Protein AF-A0A9X3US79-F1 (afdb_monomer_lite)

pLDDT: mean 87.15, std 6.57, range [55.0, 95.5]

Organism: Pasteurella multocida (NCBI:txid747)

Radius of gyration: 20.27 Å; chains: 1; bounding box: 44×54×47 Å

Structure (mmCIF, N/CA/C/O backbone):
data_AF-A0A9X3US79-F1
#
_entry.id   AF-A0A9X3US79-F1
#
loop_
_atom_site.group_PDB
_atom_site.id
_atom_site.type_symbol
_atom_site.label_atom_id
_atom_site.label_alt_id
_atom_site.label_comp_id
_atom_site.label_asym_id
_atom_site.label_entity_id
_atom_site.label_seq_id
_atom_site.pdbx_PDB_ins_code
_atom_site.Cartn_x
_atom_site.Cartn_y
_atom_site.Cartn_z
_atom_site.occupancy
_atom_site.B_iso_or_equiv
_atom_site.auth_seq_id
_atom_site.auth_comp_id
_atom_site.auth_asym_id
_atom_site.auth_atom_id
_atom_site.pdbx_PDB_model_num
ATOM 1 N N . LEU A 1 1 ? -1.714 10.100 1.856 1.00 87.00 1 LEU A N 1
ATOM 2 C CA . LEU A 1 1 ? -0.250 9.896 1.713 1.00 87.00 1 LEU A CA 1
ATOM 3 C C . LEU A 1 1 ? 0.472 11.093 1.086 1.00 87.00 1 LEU A C 1
ATOM 5 O O . LEU 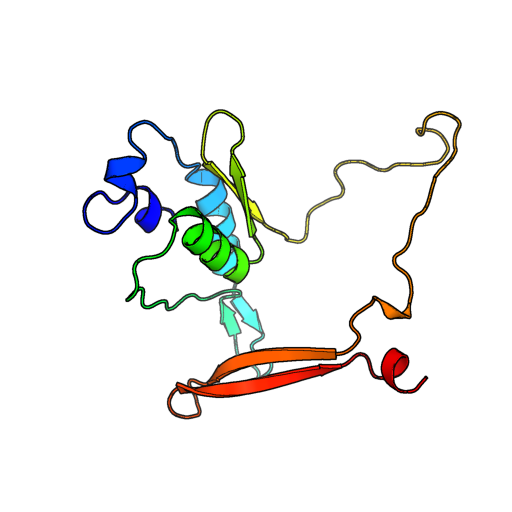A 1 1 ? 1.380 11.600 1.727 1.00 87.00 1 LEU A O 1
ATOM 9 N N . TYR A 1 2 ? 0.068 11.578 -0.100 1.00 89.69 2 TYR A N 1
ATOM 10 C CA . TYR A 1 2 ? 0.714 12.733 -0.759 1.00 89.69 2 TYR A CA 1
ATOM 11 C C . TYR A 1 2 ? 0.905 13.931 0.182 1.00 89.69 2 TYR A C 1
ATOM 13 O O . TYR A 1 2 ? 2.016 14.420 0.347 1.00 89.69 2 TYR A O 1
ATOM 21 N N . ASP A 1 3 ? -0.162 14.333 0.875 1.00 88.06 3 ASP A N 1
ATOM 22 C CA . ASP A 1 3 ? -0.113 15.441 1.827 1.00 88.06 3 ASP A CA 1
ATOM 23 C C . ASP A 1 3 ? 0.867 15.185 2.988 1.00 88.06 3 ASP A C 1
ATOM 25 O O . ASP A 1 3 ? 1.745 16.007 3.226 1.00 88.06 3 ASP A O 1
ATOM 29 N N . LEU A 1 4 ? 0.836 14.008 3.627 1.00 87.94 4 LEU A N 1
ATOM 30 C CA . LEU A 1 4 ? 1.809 13.633 4.668 1.00 87.94 4 LEU A CA 1
ATOM 31 C C . LEU A 1 4 ? 3.265 13.756 4.183 1.00 87.94 4 LEU A C 1
ATOM 33 O O . LEU A 1 4 ? 4.153 14.099 4.960 1.00 87.94 4 LEU A O 1
ATOM 37 N N . MET A 1 5 ? 3.524 13.497 2.903 1.00 86.94 5 MET A N 1
ATOM 38 C CA . MET A 1 5 ? 4.859 13.625 2.325 1.00 86.94 5 MET A CA 1
ATOM 39 C C . MET A 1 5 ? 5.213 15.082 2.010 1.00 86.94 5 MET A C 1
ATOM 41 O O . MET A 1 5 ? 6.285 15.547 2.376 1.00 86.94 5 MET A O 1
ATOM 45 N N . THR A 1 6 ? 4.327 15.841 1.369 1.00 87.75 6 THR A N 1
ATOM 46 C CA . THR A 1 6 ? 4.658 17.194 0.891 1.00 87.75 6 THR A CA 1
ATOM 47 C C . THR A 1 6 ? 4.478 18.289 1.941 1.00 87.75 6 THR A C 1
ATOM 49 O O . THR A 1 6 ? 5.040 19.378 1.811 1.00 87.75 6 THR A O 1
ATOM 52 N N . ASN A 1 7 ? 3.684 18.042 2.983 1.00 86.88 7 ASN A N 1
ATOM 53 C CA . ASN A 1 7 ? 3.326 19.069 3.949 1.00 86.88 7 ASN A CA 1
ATOM 54 C C . ASN A 1 7 ? 4.521 19.447 4.835 1.00 86.88 7 ASN A C 1
ATOM 56 O O . ASN A 1 7 ? 5.158 18.593 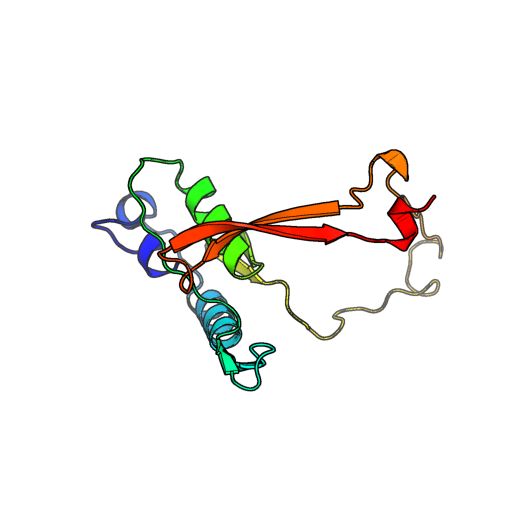5.450 1.00 86.88 7 ASN A O 1
ATOM 60 N N . LYS A 1 8 ? 4.819 20.748 4.928 1.00 85.31 8 LYS A N 1
ATOM 61 C CA . LYS A 1 8 ? 5.957 21.270 5.704 1.00 85.31 8 LYS A CA 1
ATOM 62 C C . LYS A 1 8 ? 5.672 21.404 7.204 1.00 85.31 8 LYS A C 1
ATOM 64 O O . LYS A 1 8 ? 6.620 21.495 7.975 1.00 85.31 8 LYS A O 1
ATOM 69 N N . ARG A 1 9 ? 4.398 21.459 7.614 1.00 83.88 9 ARG A N 1
ATOM 70 C CA . ARG A 1 9 ? 3.989 21.722 9.005 1.00 83.88 9 ARG A CA 1
ATOM 71 C C . ARG A 1 9 ? 3.927 20.451 9.844 1.00 83.88 9 ARG A C 1
ATOM 73 O O . ARG A 1 9 ? 4.461 20.434 10.944 1.00 83.88 9 ARG A O 1
ATOM 80 N N . TYR A 1 10 ? 3.245 19.427 9.340 1.00 82.38 10 TYR A N 1
ATOM 81 C CA . TYR A 1 10 ? 3.026 18.157 10.050 1.00 82.38 10 TYR A CA 1
ATOM 82 C C . TYR A 1 10 ? 3.522 16.938 9.272 1.00 82.38 10 TYR A C 1
ATOM 84 O O . TYR A 1 10 ? 3.450 15.817 9.763 1.00 82.38 10 TYR A O 1
ATOM 92 N N . GLY A 1 11 ? 3.990 17.151 8.046 1.00 82.50 11 GLY A N 1
ATOM 93 C CA . GLY A 1 11 ? 4.482 16.099 7.182 1.00 82.50 11 GLY A CA 1
ATOM 94 C C . GLY A 1 11 ? 6.000 16.068 7.096 1.00 82.50 11 GLY A C 1
ATOM 95 O O . GLY A 1 11 ? 6.744 16.687 7.862 1.00 82.50 11 GLY A O 1
ATOM 96 N N . LEU A 1 12 ? 6.460 15.341 6.093 1.00 83.88 12 LEU A N 1
ATOM 97 C CA . LEU A 1 12 ? 7.870 15.142 5.798 1.00 83.88 12 LEU A CA 1
ATOM 98 C C . LEU A 1 12 ? 8.434 16.224 4.868 1.00 83.88 12 LEU A C 1
ATOM 100 O O . LEU A 1 12 ? 9.615 16.172 4.532 1.00 83.88 12 LEU A O 1
ATOM 104 N N . GLY A 1 13 ? 7.638 17.233 4.498 1.00 79.88 13 GLY A N 1
ATOM 105 C CA . GLY A 1 13 ? 7.982 18.217 3.471 1.00 79.88 13 GLY A CA 1
ATOM 106 C C . GLY A 1 13 ? 9.214 19.065 3.790 1.00 79.88 13 GLY A C 1
ATOM 107 O O . GLY A 1 13 ? 9.875 19.550 2.878 1.00 79.88 13 GLY A O 1
ATOM 108 N N . TRP A 1 14 ? 9.569 19.226 5.070 1.00 75.19 14 TRP A N 1
ATOM 109 C CA . TRP A 1 14 ? 10.804 19.922 5.451 1.00 75.19 14 TRP A CA 1
ATOM 110 C C . TRP A 1 14 ? 12.065 19.078 5.207 1.00 75.19 14 TRP A C 1
ATOM 112 O O . TRP A 1 14 ? 13.107 19.635 4.877 1.00 75.19 14 TRP A O 1
ATOM 122 N N . ARG A 1 15 ? 11.975 17.746 5.355 1.00 73.06 15 ARG A N 1
ATOM 123 C CA . ARG A 1 15 ? 13.083 16.801 5.105 1.00 73.06 15 ARG A CA 1
ATOM 124 C C . ARG A 1 15 ? 13.148 16.359 3.654 1.00 73.06 15 ARG A C 1
ATOM 126 O O . ARG A 1 15 ? 14.223 16.028 3.173 1.00 73.06 15 ARG A O 1
ATOM 133 N N . LEU A 1 16 ? 11.996 16.327 2.990 1.00 67.62 16 LEU A N 1
ATOM 134 C CA . LEU A 1 16 ? 11.871 15.887 1.611 1.00 67.62 16 LEU A CA 1
ATOM 135 C C . LEU A 1 16 ? 12.321 16.944 0.600 1.00 67.62 16 LEU A C 1
ATOM 137 O O . LEU A 1 16 ? 12.493 16.568 -0.538 1.00 67.62 16 LEU A O 1
ATOM 141 N N . GLY A 1 17 ? 12.601 18.206 0.950 1.00 64.25 17 GLY A N 1
ATOM 142 C CA . GLY A 1 17 ? 13.305 19.145 0.049 1.00 64.25 17 GLY A CA 1
ATOM 143 C C . GLY A 1 17 ? 12.833 19.121 -1.424 1.00 64.25 17 GLY A C 1
ATOM 144 O O . GLY A 1 17 ? 11.674 19.419 -1.697 1.00 64.25 17 GLY A O 1
ATOM 145 N N . GLU A 1 18 ? 13.740 18.760 -2.348 1.00 55.00 18 GLU A N 1
ATOM 146 C CA . GLU A 1 18 ? 13.531 18.574 -3.806 1.00 55.00 18 GLU A CA 1
ATOM 147 C C . GLU A 1 18 ? 13.022 17.171 -4.214 1.00 55.00 18 GLU A C 1
ATOM 149 O O . GLU A 1 18 ? 12.905 16.868 -5.403 1.00 55.00 18 GLU A O 1
ATOM 154 N N . PHE A 1 19 ? 12.742 16.280 -3.259 1.00 65.81 19 PHE A N 1
ATOM 155 C CA . PHE A 1 19 ? 12.217 14.947 -3.542 1.00 65.81 19 PHE A CA 1
ATOM 156 C C . PHE A 1 19 ? 10.814 15.060 -4.137 1.00 65.81 19 PHE A C 1
ATOM 158 O O . PHE A 1 19 ? 9.840 15.383 -3.452 1.00 65.81 19 PHE A O 1
ATOM 165 N N . ASN A 1 20 ? 10.715 14.748 -5.427 1.00 80.75 20 ASN A N 1
ATOM 166 C CA . ASN A 1 20 ? 9.435 14.660 -6.104 1.00 80.75 20 ASN A CA 1
ATOM 167 C C . ASN A 1 20 ? 8.654 13.444 -5.603 1.00 80.75 20 ASN A C 1
ATOM 169 O O . ASN A 1 20 ? 9.205 12.368 -5.358 1.00 80.75 20 ASN A O 1
ATOM 173 N N . VAL A 1 21 ? 7.349 13.641 -5.459 1.00 87.88 21 VAL A N 1
ATOM 174 C CA . VAL A 1 21 ? 6.376 12.590 -5.184 1.00 87.88 21 VAL A CA 1
ATOM 175 C C . VAL A 1 21 ? 5.522 12.451 -6.433 1.00 87.88 21 VAL A C 1
ATOM 177 O O . VAL A 1 21 ? 4.959 13.438 -6.911 1.00 87.88 21 VAL A O 1
ATOM 180 N N . ASP A 1 22 ? 5.411 11.232 -6.946 1.00 91.69 22 ASP A N 1
ATOM 181 C CA . ASP A 1 22 ? 4.584 10.900 -8.097 1.00 91.69 22 ASP A CA 1
ATOM 182 C C . ASP A 1 22 ? 3.100 11.049 -7.738 1.00 91.69 22 ASP A C 1
ATOM 184 O O . ASP A 1 22 ? 2.422 10.134 -7.255 1.00 91.69 22 ASP A O 1
ATOM 188 N N . LYS A 1 23 ? 2.588 12.263 -7.953 1.00 90.50 23 LYS A N 1
ATOM 189 C CA . LYS A 1 23 ? 1.184 12.605 -7.728 1.00 90.50 23 LYS A CA 1
ATOM 190 C C . LYS A 1 23 ? 0.256 11.753 -8.594 1.00 90.50 23 LYS A C 1
ATOM 192 O O . LYS A 1 23 ? -0.866 11.483 -8.174 1.00 90.50 23 LYS A O 1
ATOM 197 N N . TRP A 1 24 ? 0.689 11.350 -9.787 1.00 92.00 24 TRP A N 1
ATOM 198 C CA . TRP A 1 24 ? -0.159 10.640 -10.739 1.00 92.00 24 TRP A CA 1
ATOM 199 C C . TRP A 1 24 ? -0.353 9.182 -10.337 1.00 92.00 24 TRP A C 1
ATOM 201 O O . TRP A 1 24 ? -1.493 8.719 -10.333 1.00 92.00 24 TRP A O 1
ATOM 211 N N . ALA A 1 25 ? 0.707 8.492 -9.910 1.00 92.19 25 ALA A N 1
ATOM 212 C CA . ALA A 1 25 ? 0.581 7.148 -9.346 1.00 92.19 25 ALA A CA 1
ATOM 213 C C . ALA A 1 25 ? -0.302 7.142 -8.089 1.00 92.19 25 ALA A C 1
ATOM 215 O O . ALA A 1 25 ? -1.197 6.308 -7.958 1.00 92.19 25 ALA A O 1
ATOM 216 N N . LEU A 1 26 ? -0.121 8.122 -7.194 1.00 92.12 26 LEU A N 1
ATOM 217 C CA . LEU A 1 26 ? -0.968 8.259 -6.004 1.00 92.12 26 LEU A CA 1
ATOM 218 C C . LEU A 1 26 ? -2.424 8.597 -6.345 1.00 92.12 26 LEU A C 1
ATOM 220 O O . LEU A 1 26 ? -3.328 8.149 -5.646 1.00 92.12 26 LEU A O 1
ATOM 224 N N . TYR A 1 27 ? -2.666 9.360 -7.411 1.00 93.12 27 TYR A N 1
ATOM 225 C CA . TYR A 1 27 ? -4.018 9.649 -7.881 1.00 93.12 27 TYR A CA 1
ATOM 226 C C . TYR A 1 27 ? -4.703 8.401 -8.450 1.00 93.12 27 TYR A C 1
ATOM 228 O O . TYR A 1 27 ? -5.850 8.133 -8.107 1.00 93.12 27 TYR A O 1
ATOM 236 N N . GLN A 1 28 ? -4.000 7.600 -9.255 1.00 92.31 28 GLN A N 1
ATOM 237 C CA . GLN A 1 28 ? -4.531 6.326 -9.756 1.00 92.31 28 GLN A CA 1
ATOM 238 C C . GLN A 1 28 ? -4.840 5.353 -8.613 1.00 92.31 28 GLN A C 1
ATOM 240 O O . GLN A 1 28 ? -5.880 4.696 -8.625 1.00 92.31 28 GLN A O 1
ATOM 245 N N . ALA A 1 29 ? -3.964 5.292 -7.607 1.00 93.38 29 ALA A N 1
ATOM 246 C CA . ALA A 1 29 ? -4.213 4.528 -6.393 1.00 93.38 29 ALA A CA 1
ATOM 247 C C . ALA A 1 29 ? -5.476 5.023 -5.671 1.00 93.38 29 ALA A C 1
ATOM 249 O O . ALA A 1 29 ? -6.342 4.217 -5.349 1.00 93.38 29 ALA A O 1
ATOM 250 N N . ALA A 1 30 ? -5.629 6.338 -5.483 1.00 93.31 30 ALA A N 1
ATOM 251 C CA . ALA A 1 30 ? -6.815 6.914 -4.849 1.00 93.31 30 ALA A CA 1
ATOM 252 C C . ALA A 1 30 ? -8.106 6.553 -5.600 1.00 93.31 30 ALA A C 1
ATOM 254 O O . ALA A 1 30 ? -9.054 6.081 -4.985 1.00 93.31 30 ALA A O 1
ATOM 255 N N . GLN A 1 31 ? -8.110 6.655 -6.934 1.00 94.31 31 GLN A N 1
ATOM 256 C CA . GLN A 1 31 ? -9.263 6.251 -7.743 1.00 94.31 31 GLN A CA 1
ATOM 257 C C . GLN A 1 31 ? -9.641 4.780 -7.550 1.00 94.31 31 GLN A C 1
ATOM 259 O O . GLN A 1 31 ? -10.820 4.454 -7.611 1.00 94.31 31 GLN A O 1
ATOM 264 N N . TYR A 1 32 ? -8.665 3.893 -7.342 1.00 94.56 32 TYR A N 1
ATOM 265 C CA . TYR A 1 32 ? -8.926 2.482 -7.064 1.00 94.56 32 TYR A CA 1
ATOM 266 C C . TYR A 1 32 ? -9.467 2.253 -5.646 1.00 94.56 32 TYR A C 1
ATOM 268 O O . TYR A 1 32 ? -10.357 1.420 -5.466 1.00 94.56 32 TYR A O 1
ATOM 276 N N . CYS A 1 33 ? -8.964 2.998 -4.658 1.00 94.31 33 CYS A N 1
ATOM 277 C CA . CYS A 1 33 ? -9.462 2.968 -3.282 1.00 94.31 33 CYS A CA 1
ATOM 278 C C . CYS A 1 33 ? -10.909 3.467 -3.172 1.00 94.31 33 CYS A C 1
ATOM 280 O O . CYS A 1 33 ? -11.691 2.880 -2.432 1.00 94.31 33 CYS A O 1
ATOM 282 N N . ASP A 1 34 ? -11.267 4.494 -3.946 1.00 95.50 34 ASP A N 1
ATOM 283 C CA . ASP A 1 34 ? -12.598 5.115 -3.938 1.00 95.50 34 ASP A CA 1
ATOM 284 C C . ASP A 1 34 ? -13.649 4.309 -4.728 1.00 95.50 34 ASP A C 1
ATOM 286 O O . ASP A 1 34 ? -14.820 4.689 -4.784 1.00 95.50 34 ASP A O 1
ATOM 290 N N . GLN A 1 35 ? -13.262 3.196 -5.365 1.00 94.81 35 GLN A N 1
ATOM 291 C CA . GLN A 1 35 ? -14.221 2.322 -6.038 1.00 94.81 35 GLN A CA 1
ATOM 292 C C . GLN A 1 35 ? -15.158 1.686 -5.021 1.00 94.81 35 GLN A C 1
ATOM 294 O O . GLN A 1 35 ? -14.708 1.029 -4.084 1.00 94.81 35 GLN A O 1
ATOM 299 N N . MET A 1 36 ? -16.457 1.819 -5.269 1.00 95.31 36 MET A N 1
ATOM 300 C CA . MET A 1 36 ? -17.476 1.171 -4.460 1.00 95.31 36 MET A CA 1
ATOM 301 C C . MET A 1 36 ? -17.466 -0.342 -4.708 1.00 95.31 36 MET A C 1
ATOM 303 O O . MET A 1 36 ? -17.557 -0.802 -5.851 1.00 95.31 36 MET A O 1
ATOM 307 N N . VAL A 1 37 ? -17.341 -1.112 -3.634 1.00 94.38 37 VAL A N 1
ATOM 308 C CA . VAL A 1 37 ? -17.400 -2.574 -3.608 1.00 94.38 37 VAL A CA 1
ATOM 309 C C . VAL A 1 37 ? -18.551 -3.021 -2.703 1.00 94.38 37 VAL A C 1
ATOM 311 O O . VAL A 1 37 ? -18.950 -2.261 -1.823 1.00 94.38 37 VAL A O 1
ATOM 314 N N . PRO A 1 38 ? -19.131 -4.214 -2.914 1.00 94.06 38 PRO A N 1
ATOM 315 C CA . PRO A 1 38 ? -20.162 -4.734 -2.022 1.00 94.06 38 PRO A CA 1
ATOM 316 C C . PRO A 1 38 ? -19.625 -4.905 -0.599 1.00 94.06 38 PRO A C 1
ATOM 318 O O . PRO A 1 38 ? -18.579 -5.524 -0.421 1.00 94.06 38 PRO A O 1
ATOM 321 N N . ASP A 1 39 ? -20.379 -4.423 0.385 1.00 87.94 39 ASP A N 1
ATOM 322 C CA . ASP A 1 39 ? -20.057 -4.509 1.821 1.00 87.94 39 ASP A CA 1
ATOM 323 C C . ASP A 1 39 ? -20.373 -5.887 2.443 1.00 87.94 39 ASP A C 1
ATOM 325 O O . ASP A 1 39 ? -20.194 -6.104 3.635 1.00 87.94 39 ASP A O 1
ATOM 329 N N . GLY A 1 40 ? -20.908 -6.825 1.653 1.00 85.31 40 GLY A N 1
ATOM 330 C CA . GLY A 1 40 ? -21.355 -8.140 2.127 1.00 85.31 40 GLY A CA 1
ATOM 331 C C . GLY A 1 40 ? -22.722 -8.150 2.831 1.00 85.31 40 GLY A C 1
ATOM 332 O O . GLY A 1 40 ? -23.279 -9.228 3.036 1.00 85.31 40 GLY A O 1
ATOM 333 N N . PHE A 1 41 ? -23.310 -6.985 3.114 1.00 86.12 41 PHE A N 1
ATOM 334 C CA . PHE A 1 41 ? -24.609 -6.811 3.782 1.00 86.12 41 PHE A CA 1
ATOM 335 C C . PHE A 1 41 ? -25.703 -6.248 2.857 1.00 86.12 41 PHE A C 1
ATOM 337 O O . PHE A 1 41 ? -26.843 -6.050 3.278 1.00 86.12 41 PHE A O 1
ATOM 344 N N . GLY A 1 42 ? -25.386 -6.041 1.576 1.00 88.50 42 GLY A N 1
ATOM 345 C CA . GLY A 1 42 ? -26.320 -5.581 0.544 1.00 88.50 42 GLY A CA 1
ATOM 346 C C . GLY A 1 42 ? -26.192 -4.095 0.200 1.00 88.50 42 GLY A C 1
ATOM 347 O O . GLY A 1 42 ? -26.953 -3.603 -0.636 1.00 88.50 42 GLY A O 1
ATOM 348 N N . GLY A 1 43 ? -25.237 -3.394 0.809 1.00 93.06 43 GLY A N 1
ATOM 349 C CA . GLY A 1 43 ? -24.832 -2.040 0.467 1.00 93.06 43 GLY A CA 1
ATOM 350 C C . GLY A 1 43 ? -23.533 -2.006 -0.341 1.00 93.06 43 GLY A C 1
ATOM 351 O O . GLY A 1 43 ? -23.125 -2.977 -0.986 1.00 93.06 43 GLY A O 1
ATOM 352 N N . GLN A 1 44 ? -22.909 -0.831 -0.358 1.00 94.69 44 GLN A N 1
ATOM 353 C CA . GLN A 1 44 ? -21.607 -0.625 -0.978 1.00 94.69 44 GLN A CA 1
ATOM 354 C C . GLN A 1 44 ? -20.739 0.248 -0.079 1.00 94.69 44 GLN A C 1
ATOM 356 O O . GLN A 1 44 ? -21.226 1.209 0.517 1.00 94.69 44 GLN A O 1
ATOM 361 N N . GLU A 1 45 ? -19.443 -0.022 -0.082 1.00 92.69 45 GLU A N 1
ATOM 362 C CA . GLU A 1 45 ? -18.427 0.750 0.626 1.00 92.69 45 GLU A CA 1
ATOM 363 C C . GLU A 1 45 ? -17.228 1.048 -0.288 1.00 92.69 45 GLU A C 1
ATOM 365 O O . GLU A 1 45 ? -17.000 0.316 -1.255 1.00 92.69 45 GLU A O 1
ATOM 370 N N . PRO A 1 46 ? -16.449 2.116 -0.042 1.00 94.62 46 PRO A N 1
ATOM 371 C CA . PRO A 1 46 ? -15.180 2.308 -0.733 1.00 94.62 46 PRO A CA 1
ATOM 372 C C . PRO A 1 46 ? -14.234 1.140 -0.446 1.00 94.62 46 PRO A C 1
ATOM 374 O O . PRO A 1 46 ? -14.093 0.719 0.700 1.00 94.62 46 PRO A O 1
ATOM 377 N N . ARG A 1 47 ? -13.532 0.657 -1.473 1.00 93.88 47 ARG A N 1
ATOM 378 C CA . ARG A 1 47 ? -12.625 -0.496 -1.382 1.00 93.88 47 ARG A CA 1
ATOM 379 C C . ARG A 1 47 ? -11.602 -0.384 -0.254 1.00 93.88 47 ARG A C 1
ATOM 381 O O . ARG A 1 47 ? -11.283 -1.389 0.374 1.00 93.88 47 ARG A O 1
ATOM 388 N N . PHE A 1 48 ? -11.043 0.806 -0.050 1.00 93.06 48 PHE A N 1
ATOM 389 C CA . PHE A 1 48 ? -10.126 1.067 1.054 1.00 93.06 48 PHE A CA 1
ATOM 390 C C . PHE A 1 48 ? -10.430 2.424 1.673 1.00 93.06 48 PHE A C 1
ATOM 392 O O . PHE A 1 48 ? -10.497 3.435 0.975 1.00 93.06 48 PHE A O 1
ATOM 399 N N . THR A 1 49 ? -10.523 2.459 2.998 1.00 89.31 49 THR A N 1
ATOM 400 C CA . THR A 1 49 ? -10.644 3.693 3.775 1.00 89.31 49 THR A CA 1
ATOM 401 C C . THR A 1 49 ? -9.511 3.770 4.795 1.00 89.31 49 THR A C 1
ATOM 403 O O . THR A 1 49 ? -8.939 2.762 5.205 1.00 89.31 49 THR A O 1
ATOM 406 N N . CYS A 1 50 ? -9.115 4.986 5.166 1.00 87.50 50 CYS A N 1
ATOM 407 C CA . CYS A 1 50 ? -8.049 5.204 6.136 1.00 87.50 50 CYS A CA 1
ATOM 408 C C . CYS A 1 50 ? -8.431 6.358 7.059 1.00 87.50 50 CYS A C 1
ATOM 410 O O . CYS A 1 50 ? -8.515 7.507 6.625 1.00 87.50 50 CYS A O 1
ATOM 412 N N . ASN A 1 51 ? -8.635 6.038 8.336 1.00 86.38 51 ASN A N 1
ATOM 413 C CA . ASN A 1 51 ? -8.784 7.007 9.410 1.00 86.38 51 ASN A CA 1
ATOM 414 C C . ASN A 1 51 ? -7.664 6.765 10.427 1.00 86.38 51 ASN A C 1
ATOM 416 O O . ASN A 1 51 ? -7.726 5.825 11.215 1.00 86.38 51 ASN A O 1
ATOM 420 N N . ALA A 1 52 ? -6.603 7.567 10.353 1.00 82.94 52 ALA A N 1
ATOM 421 C CA . ALA A 1 52 ? -5.395 7.364 11.143 1.00 82.94 52 ALA A CA 1
ATOM 422 C C . ALA A 1 52 ? -5.141 8.541 12.088 1.00 82.94 52 ALA A C 1
ATOM 424 O O . ALA A 1 52 ? -5.153 9.702 11.674 1.00 82.94 52 ALA A O 1
ATOM 425 N N . TRP A 1 53 ? -4.821 8.228 13.345 1.00 85.50 53 TRP A N 1
ATOM 426 C CA . TRP A 1 53 ? -4.338 9.191 14.330 1.00 85.50 53 TRP A CA 1
ATOM 427 C C . TRP A 1 53 ? -2.857 8.932 14.623 1.00 85.50 53 TRP A C 1
ATOM 429 O O . TRP A 1 53 ? -2.487 7.910 15.192 1.00 85.50 53 TRP A O 1
ATOM 439 N N . LEU A 1 54 ? -1.995 9.858 14.199 1.00 86.25 54 LEU A N 1
ATOM 440 C CA . LEU A 1 54 ? -0.550 9.772 14.407 1.00 86.25 54 LEU A CA 1
ATOM 441 C C . LEU A 1 54 ? -0.163 10.539 15.680 1.00 86.25 54 LEU A C 1
ATOM 443 O O . LEU A 1 54 ? -0.066 11.766 15.656 1.00 86.25 54 LEU A O 1
ATOM 447 N N . THR A 1 55 ? 0.037 9.823 16.787 1.00 88.06 55 THR A N 1
ATOM 448 C CA . THR A 1 55 ? 0.400 10.400 18.098 1.00 88.06 55 THR A CA 1
ATOM 449 C C . THR A 1 55 ? 1.894 10.333 18.388 1.00 88.06 55 THR A C 1
ATOM 451 O O . THR A 1 55 ? 2.457 11.275 18.945 1.00 88.06 55 THR A O 1
ATOM 454 N N . ASP A 1 56 ? 2.542 9.241 17.982 1.00 88.44 56 ASP A N 1
ATOM 455 C CA . ASP A 1 56 ? 3.921 8.942 18.355 1.00 88.44 56 ASP A CA 1
ATOM 456 C C . ASP A 1 56 ? 4.916 9.264 17.241 1.00 88.44 56 ASP A C 1
ATOM 458 O O . ASP A 1 56 ? 4.660 9.086 16.045 1.00 88.44 56 ASP A O 1
ATOM 462 N N . GLN A 1 57 ? 6.116 9.687 17.641 1.00 85.62 57 GLN A N 1
ATOM 463 C CA . GLN A 1 57 ? 7.204 9.913 16.702 1.00 85.62 57 GLN A CA 1
ATOM 464 C C . GLN A 1 57 ? 7.811 8.577 16.256 1.00 85.62 57 GLN A C 1
ATOM 466 O O . GLN A 1 57 ? 8.482 7.888 17.021 1.00 85.62 57 GLN A O 1
ATOM 471 N N . ARG A 1 58 ? 7.627 8.240 14.979 1.00 89.19 58 ARG A N 1
ATOM 472 C CA . ARG A 1 58 ? 8.181 7.035 14.345 1.00 89.19 58 ARG A CA 1
ATOM 473 C C . ARG A 1 58 ? 9.071 7.394 13.159 1.00 89.19 58 ARG A C 1
ATOM 475 O O . ARG A 1 58 ? 9.082 8.534 12.683 1.00 89.19 58 ARG A O 1
ATOM 482 N N . LYS A 1 59 ? 9.853 6.426 12.672 1.00 89.56 59 LYS A N 1
ATOM 483 C CA . LYS A 1 59 ? 10.630 6.622 11.443 1.00 89.56 59 LYS A CA 1
ATOM 484 C C . LYS A 1 59 ? 9.664 6.860 10.285 1.00 89.56 59 LYS A C 1
ATOM 486 O O . LYS A 1 59 ? 8.699 6.126 10.109 1.00 89.56 59 LYS A O 1
ATOM 491 N N . ALA A 1 60 ? 9.965 7.873 9.479 1.00 86.62 60 ALA A N 1
ATOM 492 C CA . ALA A 1 60 ? 9.141 8.283 8.345 1.00 86.62 60 ALA A CA 1
ATOM 493 C C . ALA A 1 60 ? 8.837 7.127 7.380 1.00 86.62 60 ALA A C 1
ATOM 495 O O . ALA A 1 60 ? 7.708 6.979 6.927 1.00 86.62 60 ALA A O 1
ATOM 496 N N . TYR A 1 61 ? 9.849 6.304 7.099 1.00 87.06 61 TYR A N 1
ATOM 497 C CA . TYR A 1 61 ? 9.722 5.158 6.207 1.00 87.06 61 TYR A CA 1
ATOM 498 C C . TYR A 1 61 ? 8.732 4.118 6.739 1.00 87.06 61 TYR A C 1
ATOM 500 O O . TYR A 1 61 ? 7.906 3.630 5.977 1.00 87.06 61 TYR A O 1
ATOM 508 N N . ASP A 1 62 ? 8.759 3.831 8.041 1.00 91.19 62 ASP A N 1
ATOM 509 C CA . ASP A 1 62 ? 7.842 2.870 8.661 1.00 91.19 62 ASP A CA 1
ATOM 510 C C . ASP A 1 62 ? 6.397 3.378 8.559 1.00 91.19 62 ASP A C 1
ATOM 512 O O . ASP A 1 62 ? 5.519 2.648 8.122 1.00 91.19 62 ASP A O 1
ATOM 516 N N . VAL A 1 63 ? 6.162 4.667 8.838 1.00 90.69 63 VAL A N 1
ATOM 517 C CA . VAL A 1 63 ? 4.828 5.283 8.702 1.00 90.69 63 VAL A CA 1
ATOM 518 C C . VAL A 1 63 ? 4.330 5.248 7.253 1.00 90.69 63 VAL A C 1
ATOM 520 O O . VAL A 1 63 ? 3.153 5.001 7.007 1.00 90.69 63 VAL A O 1
ATOM 523 N N . ILE A 1 64 ? 5.211 5.492 6.279 1.00 90.81 64 ILE A N 1
ATOM 524 C CA . ILE A 1 64 ? 4.852 5.412 4.858 1.00 90.81 64 ILE A CA 1
ATOM 525 C C . ILE A 1 64 ? 4.492 3.974 4.469 1.00 90.81 64 ILE A C 1
ATOM 527 O O . ILE A 1 64 ? 3.479 3.780 3.804 1.00 90.81 64 ILE A O 1
ATOM 531 N N . ASN A 1 65 ? 5.284 2.980 4.884 1.00 92.12 65 ASN A N 1
ATOM 532 C CA . ASN A 1 65 ? 4.976 1.572 4.622 1.00 92.12 65 ASN A CA 1
ATOM 533 C C . ASN A 1 65 ? 3.647 1.155 5.250 1.00 92.12 65 ASN A C 1
ATOM 535 O O . ASN A 1 65 ? 2.839 0.533 4.568 1.00 92.12 65 ASN A O 1
ATOM 539 N N . ASP A 1 66 ? 3.399 1.548 6.499 1.00 91.56 66 ASP A N 1
ATOM 540 C CA . ASP A 1 66 ? 2.152 1.241 7.201 1.00 91.56 66 ASP A CA 1
ATOM 541 C C . ASP A 1 66 ? 0.940 1.860 6.498 1.00 91.56 66 ASP A C 1
ATOM 543 O O . ASP A 1 66 ? -0.106 1.236 6.392 1.00 91.56 66 ASP A O 1
ATOM 547 N N . ILE A 1 67 ? 1.059 3.081 5.970 1.00 92.19 67 ILE A N 1
ATOM 548 C CA . ILE A 1 67 ? -0.035 3.695 5.205 1.00 92.19 67 ILE A CA 1
ATOM 549 C C . ILE A 1 67 ? -0.213 3.004 3.849 1.00 92.19 67 ILE A C 1
ATOM 551 O O . ILE A 1 67 ? -1.345 2.808 3.411 1.00 92.19 67 ILE A O 1
ATOM 555 N N . CYS A 1 68 ? 0.880 2.648 3.168 1.00 93.62 68 CYS A N 1
ATOM 556 C CA . CYS A 1 68 ? 0.830 1.943 1.887 1.00 93.62 68 CYS A CA 1
ATOM 557 C C . CYS A 1 68 ? 0.208 0.543 2.012 1.00 93.62 68 CYS A C 1
ATOM 559 O O . CYS A 1 68 ? -0.516 0.122 1.108 1.00 93.62 68 CYS A O 1
ATOM 561 N N . SER A 1 69 ? 0.429 -0.156 3.130 1.00 91.62 69 SER A N 1
ATOM 562 C CA . SER A 1 69 ? -0.121 -1.497 3.346 1.00 91.62 69 SER A CA 1
ATOM 563 C C . SER A 1 69 ? -1.654 -1.508 3.414 1.00 91.62 69 SER A C 1
ATOM 565 O O . SER A 1 69 ? -2.261 -2.462 2.930 1.00 91.62 69 SER A O 1
ATOM 567 N N . ILE A 1 70 ? -2.287 -0.422 3.889 1.00 91.75 70 ILE A N 1
ATOM 568 C CA . ILE A 1 70 ? -3.756 -0.276 3.967 1.00 91.75 70 ILE A CA 1
ATOM 569 C C . ILE A 1 70 ? -4.419 -0.484 2.600 1.00 91.75 70 ILE A C 1
ATOM 571 O O . ILE A 1 70 ? -5.450 -1.139 2.503 1.00 91.75 70 ILE A O 1
ATOM 575 N N . PHE A 1 71 ? -3.819 0.047 1.533 1.00 93.50 71 PHE A N 1
ATOM 576 C CA . PHE A 1 71 ? -4.355 -0.040 0.171 1.00 93.50 71 PHE A CA 1
ATOM 577 C C . PHE A 1 71 ? -3.548 -0.984 -0.729 1.00 93.50 71 PHE A C 1
ATOM 579 O O . PHE A 1 71 ? -3.539 -0.831 -1.952 1.00 93.50 71 PHE A O 1
ATOM 586 N N . ARG A 1 72 ? -2.866 -1.967 -0.121 1.00 92.62 72 ARG A N 1
ATOM 587 C CA . ARG A 1 72 ? -2.077 -3.006 -0.806 1.00 92.62 72 ARG A CA 1
ATOM 588 C C . ARG A 1 72 ? -1.022 -2.441 -1.756 1.00 92.62 72 ARG A C 1
ATOM 590 O O . ARG A 1 72 ? -0.819 -2.951 -2.855 1.00 92.62 72 ARG A O 1
ATOM 597 N N . ALA A 1 73 ? -0.348 -1.374 -1.349 1.00 94.38 73 ALA A N 1
ATOM 598 C CA . ALA A 1 73 ? 0.736 -0.796 -2.122 1.00 94.38 73 ALA A CA 1
ATOM 599 C C . ALA A 1 73 ? 2.087 -0.939 -1.434 1.00 94.38 73 ALA A C 1
ATOM 601 O O . ALA A 1 73 ? 2.195 -1.067 -0.217 1.00 94.38 73 ALA A O 1
ATOM 60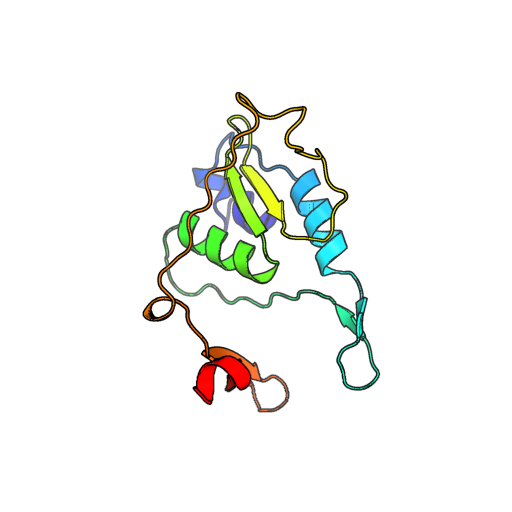2 N N . MET A 1 74 ? 3.135 -0.857 -2.245 1.00 94.25 74 MET A N 1
ATOM 603 C CA . MET A 1 74 ? 4.515 -0.774 -1.801 1.00 94.25 74 MET A CA 1
ATOM 604 C C . MET A 1 74 ? 5.101 0.584 -2.192 1.00 94.25 74 MET A C 1
ATOM 606 O O . MET A 1 74 ? 4.973 0.994 -3.352 1.00 94.25 74 MET A O 1
ATOM 610 N N . PRO A 1 75 ? 5.757 1.293 -1.258 1.00 92.31 75 PRO A N 1
ATOM 611 C CA . PRO A 1 75 ? 6.505 2.493 -1.591 1.00 92.31 75 PRO A CA 1
ATOM 612 C C . PRO A 1 75 ? 7.784 2.131 -2.352 1.00 92.31 75 PRO A C 1
ATOM 614 O O . PRO A 1 75 ? 8.561 1.281 -1.915 1.00 92.31 75 PRO A O 1
ATOM 617 N N . VAL A 1 76 ? 8.034 2.805 -3.473 1.00 91.81 76 VAL A N 1
ATOM 618 C CA . VAL A 1 76 ? 9.197 2.560 -4.334 1.00 91.81 76 VAL A CA 1
ATOM 619 C C . VAL A 1 76 ? 9.898 3.877 -4.651 1.00 91.81 76 VAL A C 1
ATOM 621 O O . VAL A 1 76 ? 9.271 4.878 -4.991 1.00 91.81 76 VAL A O 1
ATOM 624 N N . TRP A 1 77 ? 11.228 3.869 -4.578 1.00 88.44 77 TRP A N 1
ATOM 625 C CA . TRP A 1 77 ? 12.055 4.936 -5.134 1.00 88.44 77 TRP A CA 1
ATOM 626 C C . TRP A 1 77 ? 12.539 4.526 -6.523 1.00 88.44 77 TRP A C 1
ATOM 628 O O . TRP A 1 77 ? 13.322 3.587 -6.651 1.00 88.44 77 TRP A O 1
ATOM 638 N N . ASN A 1 78 ? 12.092 5.225 -7.567 1.00 86.12 78 ASN A N 1
ATOM 639 C CA . ASN A 1 78 ? 12.443 4.884 -8.953 1.00 86.12 78 ASN A CA 1
ATOM 640 C C . ASN A 1 78 ? 13.732 5.570 -9.455 1.00 86.12 78 ASN A C 1
ATOM 642 O O . ASN A 1 78 ? 14.026 5.537 -10.647 1.00 86.12 78 ASN A O 1
ATOM 646 N N . GLY A 1 79 ? 14.483 6.225 -8.564 1.00 85.25 79 GLY A N 1
ATOM 647 C CA . GLY A 1 79 ? 15.686 6.994 -8.899 1.00 85.25 79 GLY A CA 1
ATOM 648 C C . GLY A 1 79 ? 15.440 8.487 -9.140 1.00 85.25 79 GLY A C 1
ATOM 649 O O . GLY A 1 79 ? 16.382 9.265 -9.023 1.00 85.25 79 GLY A O 1
ATOM 650 N N . ARG A 1 80 ? 14.196 8.898 -9.424 1.00 86.44 80 ARG A N 1
ATOM 651 C CA . ARG A 1 80 ? 13.812 10.301 -9.669 1.00 86.44 80 ARG A CA 1
ATOM 652 C C . ARG A 1 80 ? 12.816 10.819 -8.640 1.00 86.44 80 ARG A C 1
ATOM 654 O O . ARG A 1 80 ? 12.924 11.955 -8.187 1.00 86.44 80 ARG A O 1
ATOM 661 N N . GLU A 1 81 ? 11.826 10.005 -8.319 1.00 88.94 81 GLU A N 1
ATOM 662 C CA . GLU A 1 81 ? 10.727 10.377 -7.444 1.00 88.94 81 GLU A CA 1
ATOM 663 C C . GLU A 1 81 ? 10.264 9.186 -6.615 1.00 88.94 81 GLU A C 1
ATOM 665 O O . GLU A 1 81 ? 10.496 8.015 -6.941 1.00 88.94 81 GLU A O 1
ATOM 670 N N . PHE A 1 82 ? 9.597 9.510 -5.516 1.00 89.38 82 PHE A N 1
ATOM 671 C CA . PHE A 1 82 ? 8.865 8.531 -4.747 1.00 89.38 82 PHE A CA 1
ATOM 672 C C . PHE A 1 82 ? 7.593 8.181 -5.508 1.00 89.38 82 PHE A C 1
ATOM 674 O O . PHE A 1 82 ? 6.809 9.068 -5.843 1.00 89.38 82 PHE A O 1
ATOM 681 N N . THR A 1 83 ? 7.366 6.898 -5.735 1.00 92.44 83 THR A N 1
ATOM 682 C CA . THR A 1 83 ? 6.153 6.380 -6.360 1.00 92.44 83 THR A CA 1
ATOM 683 C C . THR A 1 83 ? 5.617 5.202 -5.551 1.00 92.44 83 THR A C 1
ATOM 685 O O . THR A 1 83 ? 6.254 4.728 -4.606 1.00 92.44 83 THR A O 1
ATOM 688 N N . VAL A 1 84 ? 4.418 4.742 -5.889 1.00 92.69 84 VAL A N 1
ATOM 689 C CA . VAL A 1 84 ? 3.795 3.580 -5.255 1.00 92.69 84 VAL A CA 1
ATOM 690 C C . VAL A 1 84 ? 3.432 2.555 -6.313 1.00 92.69 84 VAL A C 1
ATOM 692 O O . VAL A 1 84 ? 2.933 2.901 -7.382 1.00 92.69 84 VAL A O 1
ATOM 695 N N . VAL A 1 85 ? 3.661 1.284 -6.001 1.00 92.81 85 VAL A N 1
ATOM 696 C CA . VAL A 1 85 ? 3.186 0.164 -6.814 1.00 92.81 85 VAL A CA 1
ATOM 697 C C . VAL A 1 85 ? 2.084 -0.523 -6.031 1.00 92.81 85 VAL A C 1
ATOM 699 O O . VAL A 1 85 ? 2.329 -1.033 -4.943 1.00 92.81 85 VAL A O 1
ATOM 702 N N . MET A 1 86 ? 0.868 -0.483 -6.563 1.00 93.00 86 MET A N 1
ATOM 703 C CA . MET A 1 86 ? -0.314 -1.077 -5.946 1.00 93.00 86 MET A CA 1
ATOM 704 C C . MET A 1 86 ? -0.567 -2.465 -6.525 1.00 93.00 86 MET A C 1
ATOM 706 O O . MET A 1 86 ? -0.583 -2.629 -7.746 1.00 93.00 86 MET A O 1
ATOM 710 N N . ASP A 1 87 ? -0.821 -3.430 -5.648 1.00 91.81 87 ASP A N 1
ATOM 711 C CA . ASP A 1 87 ? -1.337 -4.734 -6.030 1.00 91.81 87 ASP A CA 1
ATOM 712 C C . ASP A 1 87 ? -2.827 -4.622 -6.376 1.00 91.81 87 ASP A C 1
ATOM 714 O O . ASP A 1 87 ? -3.693 -4.375 -5.529 1.00 91.81 87 ASP A O 1
ATOM 718 N N . ARG A 1 88 ? -3.115 -4.744 -7.669 1.00 90.06 88 ARG A N 1
ATOM 719 C CA . ARG A 1 88 ? -4.460 -4.697 -8.235 1.00 90.06 88 ARG A CA 1
ATOM 720 C C . ARG A 1 88 ? -4.511 -5.560 -9.492 1.00 90.06 88 ARG A C 1
ATOM 722 O O . ARG A 1 88 ? -3.484 -5.700 -10.159 1.00 90.06 88 ARG A O 1
ATOM 729 N N . PRO A 1 89 ? -5.694 -6.071 -9.872 1.00 89.44 89 PRO A N 1
ATOM 730 C CA . PRO A 1 89 ? -5.857 -6.758 -11.145 1.00 89.44 89 PRO A CA 1
ATOM 731 C C . PRO A 1 89 ? -5.330 -5.899 -12.302 1.00 89.44 89 PRO A C 1
ATOM 733 O O . PRO A 1 89 ? -5.699 -4.727 -12.450 1.00 89.44 89 PRO A O 1
ATOM 736 N N . ALA A 1 90 ? -4.435 -6.483 -13.091 1.00 86.31 90 ALA A N 1
ATOM 737 C CA . ALA A 1 90 ? -3.811 -5.868 -14.249 1.00 86.31 90 ALA A CA 1
ATOM 738 C C . ALA A 1 90 ? -3.546 -6.939 -15.308 1.00 86.31 90 ALA A C 1
ATOM 740 O O . ALA A 1 90 ? -3.378 -8.118 -14.984 1.00 86.31 90 ALA A O 1
ATOM 741 N N . ASP A 1 91 ? -3.503 -6.519 -16.568 1.00 88.12 91 ASP A N 1
ATOM 742 C CA . ASP A 1 91 ? -3.224 -7.430 -17.669 1.00 88.12 91 ASP A CA 1
ATOM 743 C C . ASP A 1 91 ? -1.781 -7.958 -17.589 1.00 88.12 91 ASP A C 1
ATOM 745 O O . ASP A 1 91 ? -0.862 -7.203 -17.242 1.00 88.12 91 ASP A O 1
ATOM 749 N N . PRO A 1 92 ? -1.544 -9.241 -17.924 1.00 85.38 92 PRO A N 1
ATOM 750 C CA . PRO A 1 92 ? -0.197 -9.788 -17.995 1.00 85.38 92 PRO A CA 1
ATOM 751 C C . PRO A 1 92 ? 0.670 -8.985 -18.969 1.00 85.38 92 PRO A C 1
ATOM 753 O O . PRO A 1 92 ? 0.356 -8.868 -20.151 1.00 85.38 92 PRO A O 1
ATOM 756 N N . VAL A 1 93 ? 1.798 -8.466 -18.481 1.00 86.56 93 VAL A N 1
ATOM 757 C CA . VAL A 1 93 ? 2.730 -7.676 -19.306 1.00 86.56 93 VAL A CA 1
ATOM 758 C C . VAL A 1 93 ? 3.538 -8.572 -20.249 1.00 86.56 93 VAL A C 1
ATOM 760 O O . VAL A 1 93 ? 3.892 -8.162 -21.353 1.00 86.56 93 VAL A O 1
ATOM 763 N N . TRP A 1 94 ? 3.833 -9.804 -19.827 1.00 87.00 94 TRP A N 1
ATOM 764 C CA . TRP A 1 94 ? 4.594 -10.765 -20.618 1.00 87.00 94 TRP A CA 1
ATOM 765 C C . TRP A 1 94 ? 4.176 -12.201 -20.310 1.00 87.00 94 TRP A C 1
ATOM 767 O O . TRP A 1 94 ? 3.868 -12.535 -19.168 1.00 87.00 94 TRP A O 1
ATOM 777 N N . THR A 1 95 ? 4.211 -13.066 -21.324 1.00 89.38 95 THR A N 1
ATOM 778 C CA . THR A 1 95 ? 3.962 -14.506 -21.172 1.00 89.38 95 THR A CA 1
ATOM 779 C C . THR A 1 95 ? 5.257 -15.273 -21.408 1.00 89.38 95 THR A C 1
ATOM 781 O O . THR A 1 95 ? 5.827 -15.228 -22.500 1.00 89.38 95 THR A O 1
ATOM 784 N N . TYR A 1 96 ? 5.727 -15.993 -20.391 1.00 88.19 96 TYR A N 1
ATOM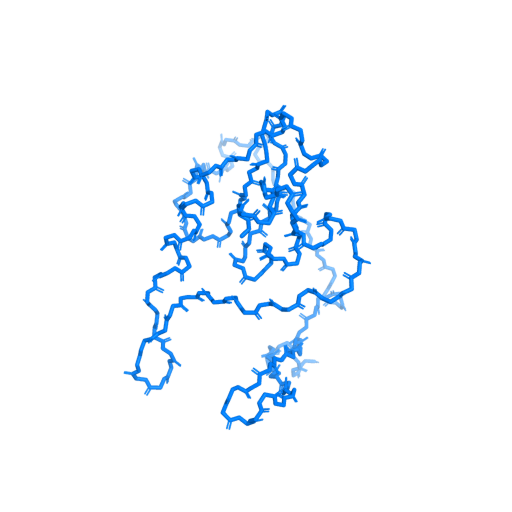 785 C CA . TYR A 1 96 ? 6.890 -16.871 -20.503 1.00 88.19 96 TYR A CA 1
ATOM 786 C C . TYR A 1 96 ? 6.452 -18.303 -20.821 1.00 88.19 96 TYR A C 1
ATOM 788 O O . TYR A 1 96 ? 5.499 -18.818 -20.245 1.00 88.19 96 TYR A O 1
ATOM 796 N N . THR A 1 97 ? 7.147 -18.938 -21.758 1.00 88.56 97 THR A N 1
ATOM 797 C CA . THR A 1 97 ? 6.914 -20.310 -22.225 1.00 88.56 97 THR A CA 1
ATOM 798 C C . THR A 1 97 ? 8.260 -21.009 -22.397 1.00 88.56 97 THR A C 1
ATOM 800 O O . THR A 1 97 ? 9.287 -20.347 -22.531 1.00 88.56 97 THR A O 1
ATOM 803 N N . ASN A 1 98 ? 8.287 -22.343 -22.475 1.00 86.50 98 ASN A N 1
ATOM 804 C CA . ASN A 1 98 ? 9.534 -23.078 -22.738 1.00 86.50 98 ASN A CA 1
ATOM 805 C C . ASN A 1 98 ? 10.245 -22.630 -24.031 1.00 86.50 98 ASN A C 1
ATOM 807 O O . ASN A 1 98 ? 11.447 -22.826 -24.159 1.00 86.50 98 ASN A O 1
ATOM 811 N N . ALA A 1 99 ? 9.525 -22.009 -24.973 1.00 86.81 99 ALA A N 1
ATOM 812 C CA . ALA A 1 99 ? 10.090 -21.495 -26.216 1.00 86.81 99 ALA A CA 1
ATOM 813 C C . ALA A 1 99 ? 10.842 -20.157 -26.063 1.00 86.81 99 ALA A C 1
ATOM 815 O O . ALA A 1 99 ? 11.612 -19.803 -26.951 1.00 86.81 99 ALA A O 1
ATOM 816 N N . ASN A 1 100 ? 10.622 -19.397 -24.981 1.00 88.25 100 ASN A N 1
ATOM 817 C CA . ASN A 1 100 ? 11.220 -18.068 -24.784 1.00 88.25 100 ASN A CA 1
ATOM 818 C C . ASN A 1 100 ? 12.067 -17.935 -23.507 1.00 88.25 100 ASN A C 1
ATOM 820 O O . ASN A 1 100 ? 12.494 -16.831 -23.168 1.00 88.25 100 ASN A O 1
ATOM 824 N N . VAL A 1 101 ? 12.333 -19.051 -22.824 1.00 87.31 101 VAL A N 1
ATOM 825 C CA . VAL A 1 101 ? 13.223 -19.119 -21.660 1.00 87.31 101 VAL A CA 1
ATOM 826 C C . VAL A 1 101 ? 14.571 -19.701 -22.073 1.00 87.31 101 VAL A C 1
ATOM 828 O O . VAL A 1 101 ? 14.650 -20.603 -22.908 1.00 87.31 101 VAL A O 1
ATOM 831 N N . ILE A 1 102 ? 15.646 -19.169 -21.490 1.00 85.12 102 ILE A N 1
ATOM 832 C CA . ILE A 1 102 ? 17.013 -19.638 -21.733 1.00 85.12 102 ILE A CA 1
ATOM 833 C C . ILE A 1 102 ? 17.086 -21.129 -21.386 1.00 85.12 102 ILE A C 1
ATOM 835 O O . ILE A 1 102 ? 16.701 -21.537 -20.294 1.00 85.12 102 ILE A O 1
ATOM 839 N N . SER A 1 103 ? 17.541 -21.937 -22.344 1.00 83.19 103 SER A N 1
ATOM 840 C CA . SER A 1 103 ? 17.606 -23.403 -22.249 1.00 83.19 103 SER A CA 1
ATOM 841 C C . SER A 1 103 ? 16.258 -24.124 -22.085 1.00 83.19 103 SER A C 1
ATOM 843 O O . SER A 1 103 ? 16.247 -25.338 -21.932 1.00 83.19 103 SER A O 1
ATOM 845 N N . GLY A 1 104 ? 15.118 -23.423 -22.146 1.00 79.62 104 GLY A N 1
ATOM 846 C CA . GLY A 1 104 ? 13.785 -24.018 -21.975 1.00 79.62 104 GLY A CA 1
ATOM 847 C C . GLY A 1 104 ? 13.524 -24.612 -20.584 1.00 79.62 104 GLY A C 1
ATOM 848 O O . GLY A 1 104 ? 12.543 -25.341 -20.407 1.00 79.62 104 GLY A O 1
ATOM 849 N N . GLU A 1 105 ? 14.387 -24.305 -19.613 1.00 86.12 105 GLU A N 1
ATOM 850 C CA . GLU A 1 105 ? 14.370 -24.860 -18.263 1.00 86.12 105 GLU A CA 1
ATOM 851 C C . GLU A 1 105 ? 13.759 -23.869 -17.268 1.00 86.12 105 GLU A C 1
ATOM 853 O O . GLU A 1 105 ? 14.123 -22.695 -17.220 1.00 86.12 105 GLU A O 1
ATOM 858 N N . PHE A 1 106 ? 12.849 -24.366 -16.431 1.00 86.38 106 PHE A N 1
ATOM 859 C CA . PHE A 1 106 ? 12.304 -23.630 -15.296 1.00 86.38 106 PHE A CA 1
ATOM 860 C C . PHE A 1 106 ? 12.808 -24.260 -14.001 1.00 86.38 106 PHE A C 1
ATOM 862 O O . PHE A 1 106 ? 12.668 -25.466 -13.793 1.00 86.38 106 PHE A O 1
ATOM 869 N N . SER A 1 107 ? 13.356 -23.441 -13.107 1.00 86.38 107 SER A N 1
ATOM 870 C CA . SER A 1 107 ? 13.634 -23.845 -11.734 1.00 86.38 107 SER A CA 1
ATOM 871 C C . SER A 1 107 ? 12.505 -23.358 -10.828 1.00 86.38 107 SER A C 1
ATOM 873 O O . SER A 1 107 ? 12.179 -22.173 -10.786 1.00 86.38 107 SER A O 1
ATOM 875 N N . TYR A 1 108 ? 11.889 -24.288 -10.100 1.00 86.00 108 TYR A N 1
ATOM 876 C CA . TYR A 1 108 ? 10.837 -23.977 -9.137 1.00 86.00 108 TYR A CA 1
ATOM 877 C C . TYR A 1 108 ? 11.364 -24.195 -7.726 1.00 86.00 108 TYR A C 1
ATOM 879 O O . TYR A 1 108 ? 11.905 -25.253 -7.404 1.00 86.00 108 TYR A O 1
ATOM 887 N N . GLN A 1 109 ? 11.189 -23.191 -6.876 1.00 88.50 109 GLN A N 1
ATOM 888 C CA . GLN A 1 109 ? 11.494 -23.277 -5.457 1.00 88.50 109 GLN A CA 1
ATOM 889 C C . GLN A 1 109 ? 10.231 -22.978 -4.669 1.00 88.50 109 GLN A C 1
ATOM 891 O O . GLN A 1 109 ? 9.502 -22.033 -4.963 1.00 88.50 109 GLN A O 1
ATOM 896 N N . TYR A 1 110 ? 9.983 -23.797 -3.656 1.00 85.25 110 TYR A N 1
ATOM 897 C CA . TYR A 1 110 ? 8.828 -23.661 -2.788 1.00 85.25 110 TYR A CA 1
ATOM 898 C C . TYR A 1 110 ? 9.289 -23.592 -1.340 1.00 85.25 110 TYR A C 1
ATOM 900 O O . TYR A 1 110 ? 10.220 -24.290 -0.936 1.00 85.25 110 TYR A O 1
ATOM 908 N N . SER A 1 111 ? 8.593 -22.790 -0.538 1.00 86.56 111 SER A N 1
ATOM 909 C CA . SER A 1 111 ? 8.745 -22.839 0.913 1.00 86.56 111 SER A CA 1
ATOM 910 C C . SER A 1 111 ? 8.314 -24.210 1.440 1.00 86.56 111 SER A C 1
ATOM 912 O O . SER A 1 111 ? 7.373 -24.827 0.918 1.00 86.56 111 SER A O 1
ATOM 914 N N . ALA A 1 112 ? 8.999 -24.690 2.481 1.00 85.19 112 ALA A N 1
ATOM 915 C CA . ALA A 1 112 ? 8.626 -25.919 3.169 1.00 85.19 112 ALA A CA 1
ATOM 916 C C . ALA A 1 112 ? 7.190 -25.812 3.703 1.00 85.19 112 ALA A C 1
ATOM 918 O O . ALA A 1 112 ? 6.800 -24.766 4.216 1.00 85.19 112 ALA A O 1
ATOM 919 N N . GLN A 1 113 ? 6.412 -26.895 3.626 1.00 79.44 113 GLN A N 1
ATOM 920 C CA . GLN A 1 113 ? 4.995 -26.876 4.015 1.00 79.44 113 GLN A CA 1
ATOM 921 C C . GLN A 1 113 ? 4.788 -26.421 5.471 1.00 79.44 113 GLN A C 1
ATOM 923 O O . GLN A 1 113 ? 3.879 -25.648 5.734 1.00 79.44 113 GLN A O 1
ATOM 928 N N . LYS A 1 114 ? 5.687 -26.807 6.388 1.00 82.12 114 LYS A N 1
ATOM 929 C CA . LYS A 1 114 ? 5.661 -26.386 7.803 1.00 82.12 114 LYS A CA 1
ATOM 930 C C . LYS A 1 114 ? 5.915 -24.890 8.031 1.00 82.12 114 LYS A C 1
ATOM 932 O O . LYS A 1 114 ? 5.629 -24.397 9.111 1.00 82.12 114 LYS A O 1
ATOM 937 N N . ALA A 1 115 ? 6.501 -24.193 7.058 1.00 84.12 115 ALA A N 1
ATOM 938 C CA . ALA A 1 115 ? 6.789 -22.762 7.145 1.00 84.12 115 ALA A CA 1
ATOM 939 C C . ALA A 1 115 ? 5.665 -21.895 6.552 1.00 84.12 115 ALA A C 1
ATOM 941 O O . ALA A 1 115 ? 5.780 -20.674 6.544 1.00 84.12 115 ALA A O 1
ATOM 942 N N . ARG A 1 116 ? 4.605 -22.507 6.008 1.00 85.12 116 ARG A N 1
ATOM 943 C CA . ARG A 1 116 ? 3.460 -21.787 5.447 1.00 85.12 116 ARG A CA 1
ATOM 944 C C . ARG A 1 116 ? 2.429 -21.572 6.546 1.00 85.12 116 ARG A C 1
ATOM 946 O O . ARG A 1 116 ? 1.967 -22.540 7.142 1.00 85.12 116 ARG A O 1
ATOM 953 N N . HIS A 1 117 ? 2.083 -20.317 6.797 1.00 85.94 117 HIS A N 1
ATOM 954 C CA . HIS A 1 117 ? 0.986 -19.966 7.692 1.00 85.94 117 HIS A CA 1
ATOM 955 C C . HIS A 1 117 ? -0.346 -20.411 7.069 1.00 85.94 117 HIS A C 1
ATOM 957 O O . HIS A 1 117 ? -0.559 -20.216 5.874 1.00 85.94 117 HIS A O 1
ATOM 963 N N . ASN A 1 118 ? -1.200 -21.040 7.871 1.00 88.94 118 ASN A N 1
ATOM 964 C CA . ASN A 1 118 ? -2.503 -21.598 7.485 1.00 88.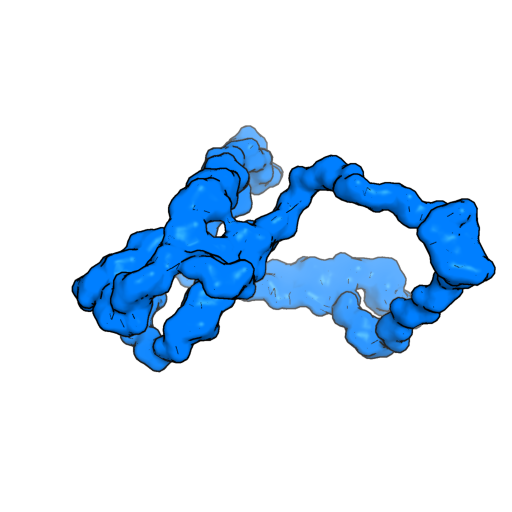94 118 ASN A CA 1
ATOM 965 C C . ASN A 1 118 ? -3.681 -20.911 8.196 1.00 88.94 118 ASN A C 1
ATOM 967 O O . ASN A 1 118 ? -4.835 -21.192 7.890 1.00 88.94 118 ASN A O 1
ATOM 971 N N . GLU A 1 119 ? -3.386 -20.008 9.126 1.00 89.31 119 GLU A N 1
ATOM 972 C CA . GLU A 1 119 ? -4.359 -19.238 9.885 1.00 89.31 119 GLU A CA 1
ATOM 973 C C . GLU A 1 119 ? -3.812 -17.823 10.077 1.00 89.31 119 GLU A C 1
ATOM 975 O O . GLU A 1 119 ? -2.619 -17.636 10.348 1.00 89.31 119 GLU A O 1
ATOM 980 N N . ILE A 1 120 ? -4.672 -16.826 9.886 1.00 88.56 120 ILE A N 1
ATOM 981 C CA . ILE A 1 120 ? -4.340 -15.411 10.035 1.00 88.56 120 ILE A CA 1
ATOM 982 C C . ILE A 1 120 ? -5.351 -14.790 10.990 1.00 88.56 120 ILE A C 1
ATOM 984 O O . ILE A 1 120 ? -6.558 -14.946 10.820 1.00 88.56 120 ILE A O 1
ATOM 988 N N . HIS A 1 121 ? -4.842 -14.082 11.996 1.00 90.81 121 HIS A N 1
ATOM 989 C CA . HIS A 1 121 ? -5.643 -13.295 12.930 1.00 90.81 121 HIS A CA 1
ATOM 990 C C . HIS A 1 121 ? -5.525 -11.832 12.531 1.00 90.81 121 HIS A C 1
ATOM 992 O O . HIS A 1 121 ? -4.424 -11.278 12.510 1.00 90.81 121 HIS A O 1
ATOM 998 N N . ILE A 1 122 ? -6.651 -11.225 12.181 1.00 87.25 122 ILE A N 1
ATOM 999 C CA . ILE A 1 122 ? -6.725 -9.843 11.723 1.00 87.25 122 ILE A CA 1
ATOM 1000 C C . ILE A 1 122 ? -7.390 -9.039 12.833 1.00 87.25 122 ILE A C 1
ATOM 1002 O O . ILE A 1 122 ? -8.586 -9.176 13.077 1.00 87.25 122 ILE A O 1
ATOM 1006 N N . GLU A 1 123 ? -6.605 -8.213 13.519 1.00 88.81 123 GLU A N 1
ATOM 1007 C CA . GLU A 1 123 ? -7.139 -7.261 14.491 1.00 88.81 123 GLU A CA 1
ATOM 1008 C C . GLU A 1 123 ? -7.667 -6.023 13.757 1.00 88.81 123 GLU A C 1
ATOM 1010 O O . GLU A 1 123 ? -6.957 -5.421 12.946 1.00 88.81 123 GLU A O 1
ATOM 1015 N N . TYR A 1 124 ? -8.903 -5.630 14.052 1.00 84.81 124 TYR A N 1
ATOM 1016 C CA . TYR A 1 124 ? -9.512 -4.409 13.537 1.00 84.81 124 TYR A CA 1
ATOM 1017 C C . TYR A 1 124 ? -10.314 -3.690 14.624 1.00 84.81 124 TYR A C 1
ATOM 1019 O O . TYR A 1 124 ? -10.626 -4.245 15.678 1.00 84.81 124 TYR A O 1
ATOM 1027 N N . ILE A 1 125 ? -10.604 -2.416 14.372 1.00 86.19 125 ILE A N 1
AT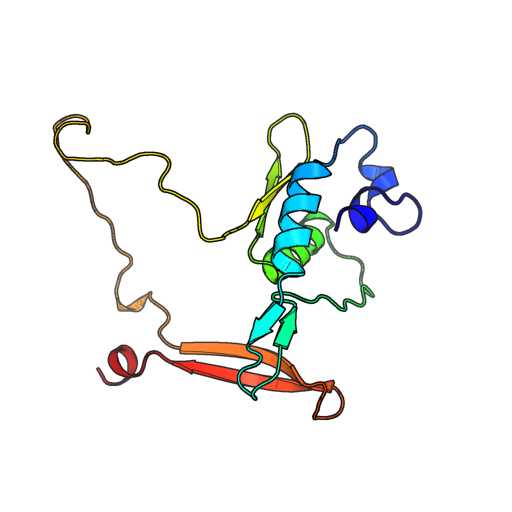OM 1028 C CA . ILE A 1 125 ? -11.397 -1.569 15.260 1.00 86.19 125 ILE A CA 1
ATOM 1029 C C . ILE A 1 125 ? -12.832 -1.565 14.735 1.00 86.19 125 ILE A C 1
ATOM 1031 O O . ILE A 1 125 ? -13.065 -1.105 13.617 1.00 86.19 125 ILE A O 1
ATOM 1035 N N . ASP A 1 126 ? -13.776 -2.077 15.522 1.00 85.00 126 ASP A N 1
ATOM 1036 C CA . ASP A 1 126 ? -15.164 -2.247 15.093 1.00 85.00 126 ASP A CA 1
ATOM 1037 C C . ASP A 1 126 ? -16.000 -0.989 15.374 1.00 85.00 126 ASP A C 1
ATOM 1039 O O . ASP A 1 126 ? -16.282 -0.649 16.525 1.00 85.00 126 ASP A O 1
ATOM 1043 N N . ALA A 1 127 ? -16.411 -0.291 14.314 1.00 83.19 127 ALA A N 1
ATOM 1044 C CA . ALA A 1 127 ? -17.223 0.917 14.422 1.00 83.19 127 ALA A CA 1
ATOM 1045 C C . ALA A 1 127 ? -18.632 0.650 14.987 1.00 83.19 127 ALA A C 1
ATOM 1047 O O . ALA A 1 127 ? -19.198 1.543 15.622 1.00 83.19 127 ALA A O 1
ATOM 1048 N N . ASP A 1 128 ? -19.169 -0.560 14.805 1.00 85.94 128 ASP A N 1
ATOM 1049 C CA . ASP A 1 128 ? -20.488 -0.954 15.313 1.00 85.94 128 ASP A CA 1
ATOM 1050 C C . ASP A 1 128 ? -20.442 -1.368 16.793 1.00 85.94 128 ASP A C 1
ATOM 1052 O O . ASP A 1 128 ? -21.478 -1.442 17.457 1.00 85.94 128 ASP A O 1
ATOM 1056 N N . ASP A 1 129 ? -19.241 -1.579 17.338 1.00 87.50 129 ASP A N 1
ATOM 1057 C CA . ASP A 1 129 ? -19.004 -1.972 18.728 1.00 87.50 129 ASP A CA 1
ATOM 1058 C C . ASP A 1 129 ? -18.103 -0.970 19.456 1.00 87.50 129 ASP A C 1
ATOM 1060 O O . ASP A 1 129 ? -17.063 -1.301 20.019 1.00 87.50 129 ASP A O 1
ATOM 1064 N N . SER A 1 130 ? -18.495 0.307 19.422 1.00 88.94 130 SER A N 1
ATOM 1065 C CA . SER A 1 130 ? -17.834 1.395 20.164 1.00 88.94 130 SER A CA 1
ATOM 1066 C C . SER A 1 130 ? -16.333 1.566 19.882 1.00 88.94 130 SER A C 1
ATOM 1068 O O . SER A 1 130 ? -15.621 2.126 20.715 1.00 88.94 130 SER A O 1
ATOM 1070 N N . TYR A 1 131 ? -15.856 1.150 18.704 1.00 84.62 131 TYR A N 1
ATOM 1071 C CA . TYR A 1 131 ? -14.435 1.146 18.339 1.00 84.62 131 TYR A CA 1
ATOM 1072 C C . TYR A 1 131 ? -13.578 0.267 19.267 1.00 84.62 131 TYR A C 1
ATOM 1074 O O . TYR A 1 131 ? -12.398 0.549 19.497 1.00 84.62 131 TYR A O 1
ATOM 1082 N N . GLU A 1 132 ? -14.156 -0.814 19.791 1.00 90.75 132 GLU A N 1
ATOM 1083 C CA . GLU A 1 132 ? -13.407 -1.860 20.480 1.00 90.75 132 GLU A CA 1
ATOM 1084 C C . GLU A 1 132 ? -12.596 -2.708 19.489 1.00 90.75 132 GLU A C 1
ATOM 1086 O O . GLU A 1 132 ? -12.910 -2.821 18.298 1.00 90.75 132 GLU A O 1
ATOM 1091 N N . ARG A 1 133 ? -11.510 -3.303 19.989 1.00 90.38 133 ARG A N 1
ATOM 1092 C CA . ARG A 1 133 ? -10.637 -4.172 19.191 1.00 90.38 133 ARG A CA 1
ATOM 1093 C C . ARG A 1 133 ? -11.270 -5.550 19.048 1.00 90.38 133 ARG A C 1
ATOM 1095 O O . ARG A 1 133 ? -11.506 -6.227 20.049 1.00 90.38 133 ARG A O 1
ATOM 1102 N N . LYS A 1 134 ? -11.473 -5.994 17.811 1.00 90.31 134 LYS A N 1
ATOM 1103 C CA . LYS A 1 134 ? -11.926 -7.349 17.479 1.00 90.31 134 LYS A CA 1
ATOM 1104 C C . LYS A 1 134 ? -10.888 -8.079 16.649 1.00 90.31 134 LYS A C 1
ATOM 1106 O O . LYS A 1 134 ? -10.070 -7.459 15.976 1.00 90.31 134 LYS A O 1
ATOM 1111 N N . ILE A 1 135 ? -10.923 -9.405 16.725 1.00 91.06 135 ILE A N 1
ATOM 1112 C CA . ILE A 1 135 ? -10.058 -10.289 15.949 1.00 91.06 135 ILE A CA 1
ATOM 1113 C C . ILE A 1 135 ? -10.951 -11.108 15.028 1.00 91.06 135 ILE A C 1
ATOM 1115 O O . ILE A 1 135 ? -11.785 -11.869 15.513 1.00 91.06 135 ILE A O 1
ATOM 1119 N N . GLU A 1 136 ? -10.740 -10.968 13.725 1.00 87.81 136 GLU A N 1
ATOM 1120 C CA . GLU A 1 136 ? -11.301 -11.868 12.725 1.00 87.81 136 GLU A CA 1
ATOM 1121 C C . GLU A 1 136 ? -10.269 -12.949 12.399 1.00 87.81 136 GLU A C 1
ATOM 1123 O O . GLU A 1 136 ? -9.099 -12.653 12.128 1.00 87.81 136 GLU A O 1
ATOM 1128 N N . VAL A 1 137 ? -10.687 -14.211 12.446 1.00 88.69 137 VAL A N 1
ATOM 1129 C CA . VAL A 1 137 ? -9.817 -15.354 12.157 1.00 88.69 137 VAL A CA 1
ATOM 1130 C C . VAL A 1 137 ? -10.154 -15.888 10.777 1.00 88.69 137 VAL A C 1
ATOM 1132 O O . VAL A 1 137 ? -11.275 -16.318 10.526 1.00 88.69 137 VAL A O 1
ATOM 1135 N N . VAL A 1 138 ? -9.161 -15.895 9.890 1.00 85.69 138 VAL A N 1
ATOM 1136 C CA . VAL A 1 138 ? -9.272 -16.504 8.563 1.00 85.69 138 VAL A CA 1
ATOM 1137 C C . VAL A 1 138 ? -8.368 -17.727 8.521 1.00 85.69 138 VAL A C 1
ATOM 1139 O O . VAL A 1 138 ? -7.143 -17.611 8.614 1.00 85.69 138 VAL A O 1
ATOM 1142 N N . SER A 1 139 ? -8.980 -18.900 8.382 1.00 86.62 139 SER A N 1
ATOM 1143 C CA . SER A 1 139 ? -8.307 -20.194 8.349 1.00 86.62 139 SER A CA 1
ATOM 1144 C C . SER A 1 139 ? -8.465 -20.894 7.001 1.00 86.62 139 SER A C 1
ATOM 1146 O O . SER A 1 139 ? -9.522 -20.850 6.374 1.00 86.62 139 SER A O 1
ATOM 1148 N N . ASP A 1 140 ? -7.409 -21.581 6.567 1.00 85.25 140 ASP A N 1
ATOM 1149 C CA . ASP A 1 140 ? -7.502 -22.602 5.523 1.00 85.25 140 ASP A CA 1
ATOM 1150 C C . ASP A 1 140 ? -7.819 -23.952 6.184 1.00 85.25 140 ASP A C 1
ATOM 1152 O O . ASP A 1 140 ? -6.932 -24.680 6.646 1.00 85.25 140 ASP A O 1
ATOM 1156 N N . ASP A 1 141 ? -9.113 -24.262 6.267 1.00 80.88 141 ASP A N 1
ATOM 1157 C CA . ASP A 1 141 ? -9.631 -25.452 6.947 1.00 80.88 141 ASP A CA 1
ATOM 1158 C C . ASP A 1 141 ? -9.060 -26.766 6.388 1.00 80.88 141 ASP A C 1
ATOM 1160 O O . ASP A 1 141 ? -8.854 -27.721 7.143 1.00 80.88 141 ASP A O 1
ATOM 1164 N N . ASP A 1 142 ? -8.778 -26.830 5.084 1.00 79.94 142 ASP A N 1
ATOM 1165 C CA . ASP A 1 142 ? -8.240 -28.030 4.438 1.00 79.94 142 ASP A CA 1
ATOM 1166 C C . ASP A 1 142 ? -6.770 -28.258 4.814 1.00 79.94 142 ASP A C 1
ATOM 1168 O O . ASP A 1 142 ? -6.339 -29.401 5.002 1.00 79.94 142 ASP A O 1
ATOM 1172 N N . LEU A 1 143 ? -5.996 -27.180 4.977 1.00 76.69 143 LEU A N 1
ATOM 1173 C CA . LEU A 1 143 ? -4.617 -27.255 5.461 1.00 76.69 143 LEU A CA 1
ATOM 1174 C C . LEU A 1 143 ? -4.518 -27.502 6.971 1.00 76.69 143 LEU A C 1
ATOM 1176 O O . LEU A 1 143 ? -3.518 -28.069 7.412 1.00 76.69 143 LEU A O 1
ATOM 1180 N N . ILE A 1 144 ? -5.515 -27.091 7.760 1.00 74.31 144 ILE A N 1
ATOM 1181 C CA . ILE A 1 144 ? -5.542 -27.285 9.221 1.00 74.31 144 ILE A CA 1
ATOM 1182 C C . ILE A 1 144 ? -5.971 -28.701 9.616 1.00 74.31 144 ILE A C 1
ATOM 1184 O O . ILE A 1 144 ? -5.454 -29.246 10.589 1.00 74.31 144 ILE A O 1
ATOM 1188 N N . ARG A 1 145 ? -6.894 -29.330 8.878 1.00 71.62 145 ARG A N 1
ATOM 1189 C CA . ARG A 1 145 ? -7.414 -30.679 9.197 1.00 71.62 145 ARG A CA 1
ATOM 1190 C C . ARG A 1 145 ? -6.397 -31.821 9.044 1.00 71.62 145 ARG A C 1
ATOM 1192 O O . ARG A 1 145 ? -6.751 -32.968 9.319 1.00 71.62 145 ARG A O 1
ATOM 1199 N N . ARG A 1 146 ? -5.184 -31.545 8.565 1.00 57.69 146 ARG A N 1
ATOM 1200 C CA . ARG A 1 146 ? -4.186 -32.541 8.155 1.00 57.69 146 ARG A CA 1
ATOM 1201 C C . ARG A 1 146 ? -3.130 -32.808 9.222 1.00 57.69 146 ARG A C 1
ATOM 1203 O O . ARG A 1 146 ? -2.761 -33.996 9.355 1.00 57.69 146 ARG A O 1
#

Foldseek 3Di:
DVCLDCPPPNHVNVVCPQAAAPPPLVVVLVVQQQDWDDPVPRGTDRNFDDDDDDDDDDDNQVVVQVVQVRSQWDWDDPPRHIHIDHDDDDDDPDDDALVPDDVSDDDDDDDDLVPDDFKDWDWAQDPVPVRDIDTDIDGPPVSVVD

Sequence (146 aa):
LYDLMTNKRYGLGWRLGEFNVDKWALYQAAQYCDQMVPDGFGGQEPRFTCNAWLTDQRKAYDVINDICSIFRAMPVWNGREFTVVMDRPADPVWTYTNANVISGEFSYQYSAQKARHNEIHIEYIDADDSYERKIEVVSDDDLIRR

InterPro domains:
  IPR032876 Tip attachment protein J [PF13550] (59-142)
  IPR053171 Viral Tip Attachment Protein [PTHR36251] (1-146)

Secondary structure (DSSP, 8-state):
-HHHHH-TTTSSHHHHTT-EE-HHHHHHHHHHHTSEEE-SSSSEEES--------S---HHHHHHHHHHHTTEEEEE-SSEEEEEE------S----TTTSGGG--------GGGS--EEEEEEEEGGGTTEEEEEEEE-HHHH--